Protein 6GHU (pdb70)

Sequence (156 aa):
QLLLGLLGQAATVIGGEPTVSVEQQLDFFSAARGDVALQVRAPGFDVLERLRSRLSEESGLAVQLGSASRDGSTVSARLVIGQLLLLGLLGQAATVIGGEPTVSVEQQLDFFSAARGDVALQVRAPGFDVLERLRSRLSESGLAVQLGSASRDGSTVSARLVIG

Organism: Pseudomonas aeruginosa (strain ATCC 15692 / DSM 22644 / CIP 104116 / JCM 14847 / LMG 12228 / 1C / PRS 101 / PAO1) (NCBI:txid208964)

Secondary structure (DSSP, 8-state):
-HHHHHHHHHHHHHT-TT-EEEEEEEETTT-SEEEEEEESSHHHHHHHHHHHHHTT--EEE---EEETTEEEEEEEE-/--HHHHHHHHHHHHT-TT-EEE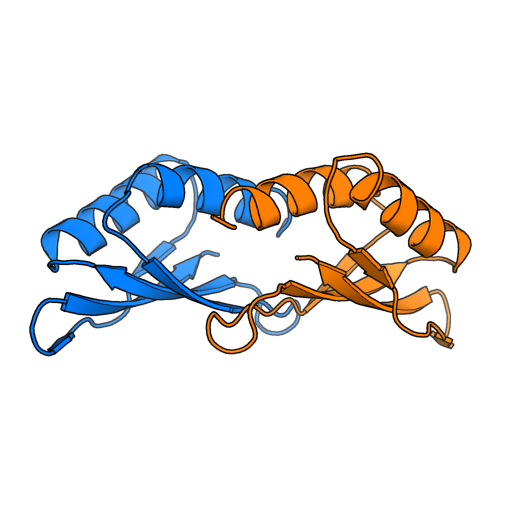EEEEETTTTEEEEEEEESSHHHHHHHHHHHHHTT--EEE---EEETTEEEEEEEE-

Solvent-accessible surface area: 7678 Å² total; per-residue (Å²): 153,42,37,53,31,13,12,70,1,7,104,25,12,42,58,11,120,76,16,47,24,57,52,2,25,9,26,55,106,103,51,28,0,1,0,70,1,99,1,59,8,100,101,10,2,85,99,0,70,28,111,0,50,141,43,67,21,67,15,129,52,31,118,37,66,108,110,70,100,48,0,34,6,98,0,32,0,47,192,25,40,39,28,10,15,74,5,12,104,26,12,46,58,10,123,78,16,48,36,60,58,9,38,18,30,54,105,103,43,33,3,2,2,79,1,94,1,58,8,100,100,11,2,84,99,0,68,31,107,0,49,140,46,66,22,72,25,128,56,31,118,38,64,110,99,66,98,46,0,30,5,94,0,21,0,44

Radius of gyration: 16.1 Å; Cα contacts (8 Å, |Δi|>4): 322; chains: 2; bounding box: 22×30×52 Å

B-factor: mean 33.27, std 11.39, range [14.4, 104.69]

InterPro domains:
  IPR007812 Type II secretion system protein GspL [PIRSF015761] (49-381)
  IPR007812 Type II secretion system protein GspL [TIGR01709] (17-376)
  IPR024230 GspL, cytoplasmic actin-ATPase-like domain [PF05134] (7-222)
  IPR025691 GspL periplasmic domain [PF12693] (226-381)
  IPR043129 ATPase, nucleotide binding domain [SSF53067] (6-139)

Nearest PDB structures (foldseek):
  6ghu-assembly1_A  TM=1.008E+00  e=3.479E-15  Pseudomonas aeruginosa
  5hl8-assembly2_B  TM=8.932E-01  e=1.400E-05  Klebsiella pneumoniae subsp. pneumoniae NTUH-K2044
  2w7v-assembly1_A  TM=9.067E-01  e=2.952E-05  Vibrio parahaemolyticus
  8a9w-assembly1_A-2  TM=8.689E-01  e=2.769E-04  Klebsiella oxytoca
  5hl8-assembly2_C  TM=6.968E-01  e=3.172E-04  Klebsiella pneumoniae subsp. pneumoniae NTUH-K2044

Structure (mmCIF, N/CA/C/O backbone):
data_6GHU
#
_entry.id   6GHU
#
_cell.length_a   23.395
_cell.length_b   64.786
_cell.length_c   98.949
_cell.angle_alpha   90.000
_cell.angle_beta   90.000
_cell.angle_gamma   90.000
#
_symmetry.space_group_name_H-M   'P 21 21 21'
#
loop_
_entity.id
_entity.type
_entity.pdbx_description
1 polymer 'Type II secretion system protein L'
2 water water
#
loop_
_atom_site.group_PDB
_atom_site.id
_atom_site.type_symbol
_atom_site.label_atom_id
_atom_site.label_alt_id
_atom_site.label_comp_id
_atom_site.label_asym_id
_atom_site.label_entity_id
_atom_site.label_seq_id
_atom_site.pdbx_PDB_ins_code
_atom_site.Cartn_x
_atom_site.Cartn_y
_atom_site.Cartn_z
_atom_site.occupancy
_atom_site.B_iso_or_equiv
_atom_site.auth_seq_id
_atom_site.auth_comp_id
_atom_site.auth_asym_id
_atom_site.auth_atom_id
_atom_site.pdbx_PDB_model_num
ATOM 1 N N . GLN A 1 1 ? 9.956 -8.238 -2.577 1.00 62.05 304 GLN B N 1
ATOM 2 C CA . GLN A 1 1 ? 10.976 -8.908 -3.375 1.00 50.57 304 GLN B CA 1
ATOM 3 C C . GLN A 1 1 ? 10.687 -8.760 -4.860 1.00 59.12 304 GLN B C 1
ATOM 4 O O . GLN A 1 1 ? 11.019 -9.641 -5.650 1.00 63.69 304 GLN B O 1
ATOM 7 N N . LEU A 1 2 ? 10.064 -7.643 -5.240 1.00 50.98 305 LEU B N 1
ATOM 8 C CA . LEU A 1 2 ? 9.770 -7.384 -6.637 1.00 49.05 305 LEU B CA 1
ATOM 9 C C . LEU A 1 2 ? 10.102 -5.963 -7.079 1.00 55.70 305 LEU B C 1
ATOM 10 O O . LEU A 1 2 ? 9.826 -5.612 -8.232 1.00 51.09 305 LEU B O 1
ATOM 26 N N A LEU A 1 3 ? 10.670 -5.134 -6.202 0.33 49.02 306 LEU B N 1
ATOM 27 N N B LEU A 1 3 ? 10.666 -5.133 -6.203 0.67 49.08 306 LEU B N 1
ATOM 28 C CA A LEU A 1 3 ? 11.192 -3.851 -6.654 0.33 44.74 306 LEU B CA 1
ATOM 29 C CA B LEU A 1 3 ? 11.189 -3.851 -6.658 0.67 44.67 306 LEU B CA 1
ATOM 30 C C A LEU A 1 3 ? 12.292 -4.057 -7.685 0.33 43.64 306 LEU B C 1
ATOM 31 C C B LEU A 1 3 ? 12.289 -4.060 -7.689 0.67 43.63 306 LEU B C 1
ATOM 32 O O A LEU A 1 3 ? 12.370 -3.327 -8.680 0.33 45.08 306 LEU B O 1
ATOM 33 O O B LEU A 1 3 ? 12.364 -3.337 -8.689 0.67 45.23 306 LEU B O 1
ATOM 38 N N . GLY A 1 4 ? 13.150 -5.055 -7.467 1.00 35.84 307 GLY B N 1
ATOM 39 C CA . GLY A 1 4 ? 14.130 -5.410 -8.473 1.00 46.24 307 GLY B CA 1
ATOM 40 C C . GLY A 1 4 ? 13.488 -6.054 -9.682 1.00 37.46 307 GLY B C 1
ATOM 41 O O . GLY A 1 4 ? 13.977 -5.896 -10.804 1.00 41.79 307 GLY B O 1
ATOM 46 N N . LEU A 1 5 ? 12.385 -6.779 -9.474 1.00 38.46 308 LEU B N 1
ATOM 47 C CA . LEU A 1 5 ? 11.636 -7.345 -10.591 1.00 35.48 308 LEU B CA 1
ATOM 48 C C . LEU A 1 5 ? 11.210 -6.245 -11.552 1.00 45.24 308 LEU B C 1
ATOM 49 O O . LEU A 1 5 ? 11.515 -6.288 -12.749 1.00 37.71 308 LEU B O 1
ATOM 65 N N . LEU A 1 6 ? 10.509 -5.236 -11.033 1.00 34.30 309 LEU B N 1
ATOM 66 C CA . LEU A 1 6 ? 10.104 -4.106 -11.861 1.00 45.27 309 LEU B CA 1
ATOM 67 C C . LEU A 1 6 ? 11.318 -3.381 -12.422 1.00 33.20 309 LEU B C 1
ATOM 68 O O . LEU A 1 6 ? 11.367 -3.055 -13.614 1.00 37.17 309 LEU B O 1
ATOM 84 N N . GLY A 1 7 ? 12.304 -3.110 -11.571 1.00 28.84 310 GLY B N 1
ATOM 85 C CA . GLY A 1 7 ? 13.504 -2.438 -12.035 1.00 39.88 310 GLY B CA 1
ATOM 86 C C . GLY A 1 7 ? 14.217 -3.211 -13.126 1.00 32.16 310 GLY B C 1
ATOM 87 O O . GLY A 1 7 ? 14.668 -2.633 -14.116 1.00 29.03 310 GLY B O 1
ATOM 91 N N . GLN A 1 8 ? 14.327 -4.529 -12.964 1.00 27.22 311 GLN B N 1
ATOM 92 C CA . GLN A 1 8 ? 14.983 -5.334 -13.986 1.00 35.73 311 GLN B CA 1
ATOM 93 C C . GLN A 1 8 ? 14.167 -5.351 -15.273 1.00 33.90 311 GLN B C 1
ATOM 94 O O . GLN A 1 8 ? 14.722 -5.194 -16.365 1.00 30.66 311 GLN B O 1
ATOM 108 N N . ALA A 1 9 ? 12.845 -5.515 -15.165 1.00 24.91 312 ALA B N 1
ATOM 109 C CA . ALA A 1 9 ? 12.001 -5.498 -16.353 1.00 27.99 312 ALA B CA 1
ATOM 110 C C . ALA A 1 9 ? 12.128 -4.176 -17.101 1.00 27.77 312 ALA B C 1
ATOM 111 O O . ALA A 1 9 ? 12.229 -4.157 -18.332 1.00 27.39 312 ALA B O 1
ATOM 118 N N . ALA A 1 10 ? 12.134 -3.059 -16.375 1.00 32.66 313 ALA B N 1
ATOM 119 C CA . ALA A 1 10 ? 12.261 -1.758 -17.023 1.00 25.01 313 ALA B CA 1
ATOM 120 C C . ALA A 1 10 ? 13.558 -1.659 -17.817 1.00 34.17 313 ALA B C 1
ATOM 121 O O . ALA A 1 10 ? 13.593 -1.046 -18.890 1.00 35.38 313 ALA B O 1
ATOM 128 N N . THR A 1 11 ? 14.639 -2.243 -17.298 1.00 31.34 314 THR B N 1
ATOM 129 C CA . THR A 1 11 ? 15.909 -2.219 -18.015 1.00 36.65 314 THR B CA 1
ATOM 130 C C . THR A 1 11 ? 15.843 -3.076 -19.272 1.00 29.64 314 THR B C 1
ATOM 131 O O . THR A 1 11 ? 16.307 -2.664 -20.341 1.00 29.20 314 THR B O 1
ATOM 142 N N . VAL A 1 12 ? 15.286 -4.281 -19.160 1.00 26.19 315 VAL B N 1
ATOM 143 C CA . VAL A 1 12 ? 15.185 -5.166 -20.316 1.00 24.02 315 VAL B CA 1
ATOM 144 C C . VAL A 1 12 ? 14.273 -4.554 -21.371 1.00 28.93 315 VAL B C 1
ATOM 145 O O . VAL A 1 12 ? 14.605 -4.519 -22.563 1.00 25.57 315 VAL B O 1
ATOM 158 N N . ILE A 1 13 ? 13.105 -4.065 -20.950 1.00 21.68 316 ILE B N 1
ATOM 159 C CA . ILE A 1 13 ? 12.179 -3.448 -21.894 1.00 26.74 316 ILE B CA 1
ATOM 160 C C . ILE A 1 13 ? 12.834 -2.244 -22.552 1.00 28.88 316 ILE B C 1
ATOM 161 O O . ILE A 1 13 ? 12.646 -1.988 -23.750 1.00 24.28 316 ILE B O 1
ATOM 177 N N . GLY A 1 14 ? 13.631 -1.500 -21.785 1.00 23.83 317 GLY B N 1
ATOM 178 C CA . GLY A 1 14 ? 14.354 -0.362 -22.323 1.00 31.93 317 GLY B CA 1
ATOM 179 C C . GLY A 1 14 ? 15.330 -0.725 -23.421 1.00 26.00 317 GLY B C 1
ATOM 180 O O . GLY A 1 14 ? 15.660 0.128 -24.249 1.00 37.54 317 GLY B O 1
ATOM 184 N N . GLY A 1 15 ? 15.808 -1.970 -23.441 1.00 31.37 318 GLY B N 1
ATOM 185 C CA . GLY A 1 15 ? 16.641 -2.441 -24.530 1.00 35.20 318 GLY B CA 1
ATOM 186 C C . GLY A 1 15 ? 15.886 -2.725 -25.810 1.00 30.03 318 GLY B C 1
ATOM 187 O O . GLY A 1 15 ? 16.521 -3.004 -26.831 1.00 34.17 318 GLY B O 1
ATOM 191 N N . GLU A 1 16 ? 14.552 -2.676 -25.776 1.00 26.66 319 GLU B N 1
ATOM 192 C CA . GLU A 1 16 ? 13.721 -2.807 -26.969 1.00 25.43 319 GLU B CA 1
ATOM 193 C C . GLU A 1 16 ? 13.041 -1.472 -27.244 1.00 22.59 319 GLU B C 1
ATOM 194 O O . GLU A 1 16 ? 11.883 -1.266 -26.853 1.00 24.09 319 GLU B O 1
ATOM 206 N N . PRO A 1 17 ? 13.707 -0.540 -27.932 1.00 25.83 320 PRO B N 1
ATOM 207 C CA . PRO A 1 17 ? 13.168 0.825 -28.034 1.00 23.37 320 PRO B CA 1
ATOM 208 C C . PRO A 1 17 ? 11.891 0.939 -28.849 1.00 29.38 320 PRO B C 1
ATOM 209 O O . PRO A 1 17 ? 11.221 1.973 -28.751 1.00 33.13 320 PRO B O 1
ATOM 220 N N . THR A 1 18 ? 11.537 -0.052 -29.669 1.00 21.45 321 THR B N 1
ATOM 221 C CA . THR A 1 18 ? 10.288 0.048 -30.415 1.00 24.06 321 THR B CA 1
ATOM 222 C C . THR A 1 18 ? 9.083 -0.401 -29.599 1.00 29.35 321 THR B C 1
ATOM 223 O O . THR A 1 18 ? 7.952 -0.248 -30.067 1.00 22.37 321 THR B O 1
ATOM 234 N N . VAL A 1 19 ? 9.291 -0.934 -28.396 1.00 19.42 322 VAL B N 1
ATOM 235 C CA . VAL A 1 19 ? 8.195 -1.373 -27.541 1.00 15.98 322 VAL B CA 1
ATOM 236 C C . VAL A 1 19 ? 7.728 -0.194 -26.702 1.00 25.67 322 VAL B C 1
ATOM 237 O O . VAL A 1 19 ? 8.542 0.528 -26.114 1.00 28.73 322 VAL B O 1
ATOM 250 N N . SER A 1 20 ? 6.417 0.001 -26.644 1.00 27.43 323 SER B N 1
ATOM 251 C CA . SER A 1 20 ? 5.819 1.033 -25.815 1.00 27.24 323 SER B CA 1
ATOM 252 C C . SER A 1 20 ? 4.973 0.364 -24.745 1.00 25.10 323 SER B C 1
ATOM 253 O O . SER A 1 20 ? 4.278 -0.618 -25.020 1.00 25.97 323 SER B O 1
ATOM 261 N N . VAL A 1 21 ? 5.068 0.878 -23.523 1.00 26.91 324 VAL B N 1
ATOM 262 C CA . VAL A 1 21 ? 4.263 0.417 -22.398 1.00 21.94 324 VAL B CA 1
ATOM 263 C C . VAL A 1 21 ? 3.085 1.370 -22.259 1.00 23.09 324 VAL B C 1
ATOM 264 O O . VAL A 1 21 ? 3.243 2.503 -21.792 1.00 34.56 324 VAL B O 1
ATOM 277 N N . GLU A 1 22 ? 1.898 0.911 -22.656 1.00 19.23 325 GLU B N 1
ATOM 278 C CA . GLU A 1 22 ? 0.712 1.754 -22.587 1.00 27.18 325 GLU B CA 1
ATOM 279 C C . GLU A 1 22 ? 0.154 1.785 -21.174 1.00 34.00 325 GLU B C 1
ATOM 280 O O . GLU A 1 22 ? -0.328 2.824 -20.712 1.00 33.58 325 GLU B O 1
ATOM 292 N N . GLN A 1 23 ? 0.221 0.656 -20.478 1.00 28.32 326 GLN B N 1
ATOM 293 C CA A GLN A 1 23 ? -0.318 0.543 -19.135 0.51 30.84 326 GLN B CA 1
ATOM 294 C CA B GLN A 1 23 ? -0.300 0.561 -19.126 0.49 30.84 326 GLN B CA 1
ATOM 295 C C . GLN A 1 23 ? 0.483 -0.507 -18.382 1.00 28.67 326 GLN B C 1
ATOM 296 O O . GLN A 1 23 ? 0.984 -1.468 -18.976 1.00 26.51 326 GLN B O 1
ATOM 323 N N . LEU A 1 24 ? 0.603 -0.312 -17.074 1.00 23.44 327 LEU B N 1
ATOM 324 C CA . LEU A 1 24 ? 1.290 -1.262 -16.216 1.00 28.98 327 LEU B CA 1
ATOM 325 C C . LEU A 1 24 ? 0.621 -1.215 -14.855 1.00 29.13 327 LEU B C 1
ATOM 326 O O . LEU A 1 24 ? 0.360 -0.128 -14.332 1.00 18.47 327 LEU B O 1
ATOM 342 N N . ASP A 1 25 ? 0.338 -2.380 -14.286 1.00 29.21 328 ASP B N 1
ATOM 343 C CA . ASP A 1 25 ? -0.255 -2.412 -12.964 1.00 25.45 328 ASP B CA 1
ATOM 344 C C . ASP A 1 25 ? 0.335 -3.561 -12.168 1.00 32.52 328 ASP B C 1
ATOM 345 O O . ASP A 1 25 ? 0.726 -4.592 -12.719 1.00 24.88 328 ASP B O 1
ATOM 354 N N A PHE A 1 26 ? 0.577 -3.291 -10.894 0.65 29.24 329 PHE B N 1
ATOM 355 N N B PHE A 1 26 ? 0.146 -3.454 -10.856 0.35 33.00 329 PHE B N 1
ATOM 356 C CA A PHE A 1 26 ? 0.946 -4.323 -9.947 0.65 32.22 329 PHE B CA 1
ATOM 357 C CA B PHE A 1 26 ? 0.992 -4.108 -9.866 0.35 32.29 329 PHE B CA 1
ATOM 358 C C A PHE A 1 26 ? 0.005 -4.251 -8.760 0.65 31.86 329 PHE B C 1
ATOM 359 C C B PHE A 1 26 ? 0.149 -4.196 -8.597 0.35 32.03 329 PHE B C 1
ATOM 360 O O A PHE A 1 26 ? -0.498 -3.184 -8.398 0.65 29.73 329 PHE B O 1
ATOM 361 O O B PHE A 1 26 ? -0.215 -3.155 -8.042 0.35 31.13 329 PHE B O 1
ATOM 394 N N . SER A 1 27 ? -0.224 -5.413 -8.172 1.00 30.72 330 SER B N 1
ATOM 395 C CA . SER A 1 27 ? -1.032 -5.569 -6.970 1.00 40.78 330 SER B CA 1
ATOM 396 C C . SER A 1 27 ? -0.464 -6.706 -6.134 1.00 44.45 330 SER B C 1
ATOM 397 O O . SER A 1 27 ? -0.254 -7.810 -6.646 1.00 45.03 330 SER B O 1
ATOM 406 N N . ALA A 1 28 ? -0.213 -6.430 -4.851 1.00 49.05 331 ALA B N 1
ATOM 407 C CA . ALA A 1 28 ? 0.300 -7.466 -3.960 1.00 43.00 331 ALA B CA 1
ATOM 408 C C . ALA A 1 28 ? -0.682 -8.624 -3.852 1.00 37.52 331 ALA B C 1
ATOM 409 O O . ALA A 1 28 ? -0.277 -9.789 -3.778 1.00 43.55 331 ALA B O 1
ATOM 416 N N . ALA A 1 29 ? -1.981 -8.322 -3.855 1.00 41.29 332 ALA B N 1
ATOM 417 C CA . ALA A 1 29 ? -2.981 -9.383 -3.835 1.00 45.29 332 ALA B CA 1
ATOM 418 C C . ALA A 1 29 ? -2.818 -10.310 -5.032 1.00 46.52 332 ALA B C 1
ATOM 419 O O . ALA A 1 29 ? -2.898 -11.535 -4.893 1.00 55.14 332 ALA B O 1
ATOM 426 N N . ARG A 1 30 ? -2.575 -9.746 -6.215 1.00 50.81 333 ARG B N 1
ATOM 427 C CA . ARG A 1 30 ? -2.433 -10.571 -7.409 1.00 44.04 333 ARG B CA 1
ATOM 428 C C . ARG A 1 30 ? -1.074 -11.262 -7.451 1.00 37.31 333 ARG B C 1
ATOM 429 O O . ARG A 1 30 ? -0.978 -12.419 -7.874 1.00 49.24 333 ARG B O 1
ATOM 450 N N . GLY A 1 31 ? -0.016 -10.573 -7.031 1.00 38.83 334 GLY B N 1
ATOM 451 C CA . GLY A 1 31 ? 1.289 -11.193 -6.909 1.00 40.79 334 GLY B CA 1
ATOM 452 C C . GLY A 1 31 ? 2.146 -11.199 -8.156 1.00 42.20 334 GLY B C 1
ATOM 453 O O . GLY A 1 31 ? 3.118 -11.961 -8.215 1.00 41.32 334 GLY B O 1
ATOM 457 N N . ASP A 1 32 ? 1.829 -10.383 -9.156 1.00 32.60 335 ASP B N 1
ATOM 458 C CA . ASP A 1 32 ? 2.663 -10.282 -10.344 1.00 34.08 335 ASP B CA 1
ATOM 459 C C . ASP A 1 32 ? 2.472 -8.902 -10.955 1.00 28.39 335 ASP B C 1
ATOM 460 O O . ASP A 1 32 ? 1.689 -8.086 -10.465 1.00 33.14 335 ASP B O 1
ATOM 469 N N . VAL A 1 33 ? 3.195 -8.648 -12.042 1.00 29.73 336 VAL B N 1
ATOM 470 C CA . VAL A 1 33 ? 3.184 -7.357 -12.720 1.00 28.22 336 VAL B CA 1
ATOM 471 C C . VAL A 1 33 ? 2.625 -7.573 -14.121 1.00 25.00 336 VAL B C 1
ATOM 472 O O . VAL A 1 33 ? 3.151 -8.397 -14.881 1.00 25.83 336 VAL B O 1
ATOM 485 N N . ALA A 1 34 ? 1.571 -6.833 -14.464 1.00 24.94 337 ALA B N 1
ATOM 486 C CA . ALA A 1 34 ? 0.936 -6.924 -15.774 1.00 26.63 337 ALA B CA 1
ATOM 487 C C . ALA A 1 34 ? 1.227 -5.670 -16.588 1.00 24.11 337 ALA B C 1
ATOM 488 O O . ALA A 1 34 ? 1.144 -4.549 -16.075 1.00 26.12 337 ALA B O 1
ATOM 495 N N . LEU A 1 35 ? 1.549 -5.870 -17.865 1.00 20.18 338 LEU B N 1
ATOM 496 C CA . LEU A 1 35 ? 1.960 -4.803 -18.767 1.00 24.54 338 LEU B CA 1
ATOM 497 C C . LEU A 1 35 ? 1.188 -4.911 -20.073 1.00 23.04 338 LEU B C 1
ATOM 498 O O . LEU A 1 35 ? 1.164 -5.978 -20.696 1.00 23.52 338 LEU B O 1
ATOM 514 N N . GLN A 1 36 ? 0.568 -3.808 -20.485 1.00 20.68 339 GLN B N 1
ATOM 515 C CA . GLN A 1 36 ? 0.004 -3.677 -21.824 1.00 22.19 339 GLN B CA 1
ATOM 516 C C . GLN A 1 36 ? 1.047 -3.012 -22.713 1.00 20.61 339 GLN B C 1
ATOM 517 O O . GLN A 1 36 ? 1.411 -1.853 -22.483 1.00 20.13 339 GLN B O 1
ATOM 531 N N . VAL A 1 37 ? 1.526 -3.738 -23.722 1.00 20.45 340 VAL B N 1
ATOM 532 C CA . VAL A 1 37 ? 2.608 -3.257 -24.569 1.00 21.20 340 VAL B CA 1
ATOM 533 C C . VAL A 1 37 ? 2.141 -3.210 -26.016 1.00 21.75 340 VAL B C 1
ATOM 534 O O . VAL A 1 37 ? 1.207 -3.903 -26.426 1.00 21.96 340 VAL B O 1
ATOM 547 N N . ARG A 1 38 ? 2.812 -2.366 -26.792 1.00 27.90 341 ARG B N 1
ATOM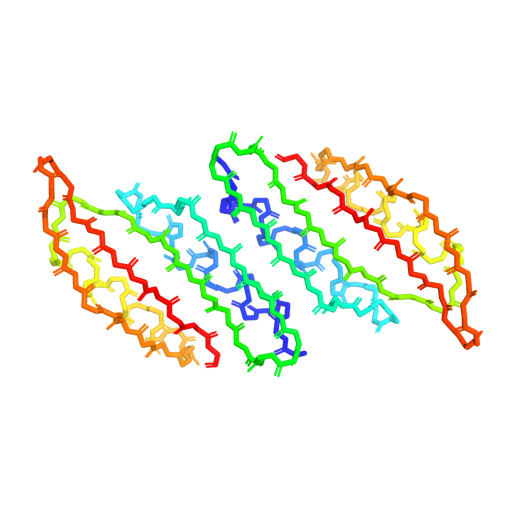 548 C CA . ARG A 1 38 ? 2.677 -2.353 -28.238 1.00 25.55 341 ARG B CA 1
ATOM 549 C C . ARG A 1 38 ? 4.067 -2.404 -28.854 1.00 23.46 341 ARG B C 1
ATOM 550 O O . ARG A 1 38 ? 5.044 -1.943 -28.259 1.00 23.06 341 ARG B O 1
ATOM 571 N N . ALA A 1 39 ? 4.149 -2.982 -30.048 1.00 21.54 342 ALA B N 1
ATOM 572 C CA . ALA A 1 39 ? 5.407 -3.089 -30.770 1.00 17.54 342 ALA B CA 1
ATOM 573 C C . ALA A 1 39 ? 5.093 -3.126 -32.257 1.00 20.25 342 ALA B C 1
ATOM 574 O O . ALA A 1 39 ? 3.949 -3.384 -32.646 1.00 22.38 342 ALA B O 1
ATOM 581 N N . PRO A 1 40 ? 6.080 -2.860 -33.115 1.00 22.37 343 PRO B N 1
ATOM 582 C CA . PRO A 1 40 ? 5.794 -2.899 -34.557 1.00 20.68 343 PRO B CA 1
ATOM 583 C C . PRO A 1 40 ? 5.328 -4.260 -35.048 1.00 21.23 343 PRO B C 1
ATOM 584 O O . PRO A 1 40 ? 4.586 -4.326 -36.032 1.00 18.06 343 PRO B O 1
ATOM 595 N N . GLY A 1 41 ? 5.736 -5.347 -34.399 1.00 20.71 344 GLY B N 1
ATOM 596 C CA . GLY A 1 41 ? 5.393 -6.666 -34.898 1.00 21.66 344 GLY B CA 1
ATOM 597 C C . GLY A 1 41 ? 5.579 -7.723 -33.835 1.00 23.57 344 GLY B C 1
ATOM 598 O O . GLY A 1 41 ? 6.171 -7.487 -32.780 1.00 25.17 344 GLY B O 1
ATOM 602 N N . PHE A 1 42 ? 5.067 -8.917 -34.143 1.00 21.95 345 PHE B N 1
ATOM 603 C CA . PHE A 1 42 ? 5.082 -10.006 -33.175 1.00 21.12 345 PHE B CA 1
ATOM 604 C C . PHE A 1 42 ? 6.504 -10.437 -32.835 1.00 22.06 345 PHE B C 1
ATOM 605 O O . PHE A 1 42 ? 6.771 -10.845 -31.699 1.00 21.86 345 PHE B O 1
ATOM 622 N N . ASP A 1 43 ? 7.428 -10.352 -33.798 1.00 17.10 346 ASP B N 1
ATOM 623 C CA . ASP A 1 43 ? 8.807 -10.759 -33.541 1.00 21.30 346 ASP B CA 1
ATOM 624 C C . ASP A 1 43 ? 9.437 -9.921 -32.438 1.00 20.05 346 ASP B C 1
ATOM 625 O O . ASP A 1 43 ? 10.305 -10.408 -31.702 1.00 17.13 346 ASP B O 1
ATOM 634 N N . VAL A 1 44 ? 9.026 -8.660 -32.319 1.00 18.54 347 VAL B N 1
ATOM 635 C CA . VAL A 1 44 ? 9.554 -7.794 -31.274 1.00 22.84 347 VAL B CA 1
ATOM 636 C C . VAL A 1 44 ? 9.003 -8.205 -29.913 1.00 22.95 347 VAL B C 1
ATOM 637 O O . VAL A 1 44 ? 9.717 -8.171 -28.905 1.00 23.76 347 VAL B O 1
ATOM 650 N N . LEU A 1 45 ? 7.727 -8.598 -29.858 1.00 22.86 348 LEU B N 1
ATOM 651 C CA . LEU A 1 45 ? 7.157 -9.059 -28.598 1.00 24.04 348 LEU B CA 1
ATOM 652 C C . LEU A 1 45 ? 7.792 -10.371 -28.163 1.00 24.35 348 LEU B C 1
ATOM 653 O O . LEU A 1 45 ? 8.048 -10.580 -26.971 1.00 18.73 348 LEU B O 1
ATOM 669 N N . GLU A 1 46 ? 8.047 -11.270 -29.119 1.00 23.58 349 GLU B N 1
ATOM 670 C CA . GLU A 1 46 ? 8.678 -12.546 -28.799 1.00 24.57 349 GLU B CA 1
ATOM 671 C C . GLU A 1 46 ? 10.115 -12.343 -28.352 1.00 24.63 349 GLU B C 1
ATOM 672 O O . GLU A 1 46 ? 10.582 -13.012 -27.423 1.00 25.33 349 GLU B O 1
ATOM 684 N N . ARG A 1 47 ? 10.832 -11.422 -28.999 1.00 24.24 350 ARG B N 1
ATOM 685 C CA . ARG A 1 47 ? 12.199 -11.139 -28.585 1.00 26.37 350 ARG B CA 1
ATOM 686 C C . ARG A 1 47 ? 12.222 -10.552 -27.181 1.00 21.33 350 ARG B C 1
ATOM 687 O O . ARG A 1 47 ? 13.051 -10.936 -26.352 1.00 19.06 350 ARG B O 1
ATOM 708 N N . LEU A 1 48 ? 11.305 -9.628 -26.897 1.00 19.66 351 LEU B N 1
ATOM 709 C CA . LEU A 1 48 ? 11.209 -9.051 -25.563 1.00 22.38 351 LEU B CA 1
ATOM 710 C C . LEU A 1 48 ? 10.891 -10.113 -24.513 1.00 25.18 351 LEU B C 1
ATOM 711 O O . LEU A 1 48 ? 11.470 -10.107 -23.422 1.00 20.63 351 LEU B O 1
ATOM 727 N N . ARG A 1 49 ? 9.959 -11.020 -24.809 1.00 23.15 352 ARG B N 1
ATOM 728 C CA . ARG A 1 49 ? 9.682 -12.107 -23.876 1.00 25.56 352 ARG B CA 1
ATOM 729 C C . ARG A 1 49 ? 10.943 -12.919 -23.622 1.00 21.09 352 ARG B C 1
ATOM 730 O O . ARG A 1 49 ? 11.277 -13.231 -22.473 1.00 20.11 352 ARG B O 1
ATOM 751 N N . SER A 1 50 ? 11.654 -13.268 -24.696 1.00 19.96 353 SER B N 1
ATOM 752 C CA . SER A 1 50 ? 12.878 -14.052 -24.574 1.00 20.82 353 SER B CA 1
ATOM 753 C C . SER A 1 50 ? 13.920 -13.325 -23.735 1.00 17.99 353 SER B C 1
ATOM 754 O O . SER A 1 50 ? 14.597 -13.942 -22.907 1.00 21.22 353 SER B O 1
ATOM 762 N N . ARG A 1 51 ? 14.054 -12.011 -23.927 1.00 18.31 354 ARG B N 1
ATOM 763 C CA . ARG A 1 51 ? 15.031 -11.241 -23.163 1.00 22.02 354 ARG B CA 1
ATOM 764 C C . ARG A 1 51 ? 14.659 -11.174 -21.684 1.00 22.94 354 ARG B C 1
ATOM 765 O O . ARG A 1 51 ? 15.534 -11.256 -20.813 1.00 22.01 354 ARG B O 1
ATOM 786 N N . LEU A 1 52 ? 13.373 -10.994 -21.381 1.00 19.28 355 LEU B N 1
ATOM 787 C CA . LEU A 1 52 ? 12.942 -10.967 -19.987 1.00 18.02 355 LEU B CA 1
ATOM 788 C C . LEU A 1 52 ? 13.208 -12.304 -19.314 1.00 21.87 355 LEU B C 1
ATOM 789 O O . LEU A 1 52 ? 13.689 -12.355 -18.177 1.00 20.64 355 LEU B O 1
ATOM 805 N N . SER A 1 53 ? 12.899 -13.398 -20.009 1.00 18.57 356 SER B N 1
ATOM 806 C CA . SER A 1 53 ? 13.154 -14.727 -19.467 1.00 19.28 356 SER B CA 1
ATOM 807 C C . SER A 1 53 ? 14.647 -14.973 -19.308 1.00 24.13 356 SER B C 1
ATOM 808 O O . SER A 1 53 ? 15.090 -15.496 -18.281 1.00 21.21 356 SER B O 1
ATOM 816 N N . GLU A 1 54 ? 15.437 -14.597 -20.320 1.00 22.59 357 GLU B N 1
ATOM 817 C CA A GLU A 1 54 ? 16.880 -14.771 -20.220 0.41 24.34 357 GLU B CA 1
ATOM 818 C CA B GLU A 1 54 ? 16.889 -14.731 -20.253 0.59 24.11 357 GLU B CA 1
ATOM 819 C C . GLU A 1 54 ? 17.463 -13.989 -19.052 1.00 22.62 357 GLU B C 1
ATOM 820 O O . GLU A 1 54 ? 18.455 -14.424 -18.457 1.00 23.89 357 GLU B O 1
ATOM 843 N N . SER A 1 55 ? 16.872 -12.849 -18.703 1.00 26.91 358 SER B N 1
ATOM 844 C CA . SER A 1 55 ? 17.377 -12.087 -17.566 1.00 24.94 358 SER B CA 1
ATOM 845 C C . SER A 1 55 ? 17.023 -12.722 -16.232 1.00 26.46 358 SER B C 1
ATOM 846 O O . SER A 1 55 ? 17.450 -12.206 -15.194 1.00 35.85 358 SER B O 1
ATOM 854 N N . GLY A 1 56 ? 16.251 -13.805 -16.227 1.00 22.57 359 GLY B N 1
ATOM 855 C CA . GLY A 1 56 ? 15.879 -14.478 -15.003 1.00 26.07 359 GLY B CA 1
ATOM 856 C C . GLY A 1 56 ? 14.467 -14.215 -14.526 1.00 25.52 359 GLY B C 1
ATOM 857 O O . GLY A 1 56 ? 14.095 -14.707 -13.453 1.00 27.04 359 GLY B O 1
ATOM 861 N N . LEU A 1 57 ? 13.671 -13.464 -15.281 1.00 21.60 360 LEU B N 1
ATOM 862 C CA . LEU A 1 57 ? 12.308 -13.147 -14.884 1.00 25.19 360 LEU B CA 1
ATOM 863 C C . LEU A 1 57 ? 11.341 -14.204 -15.394 1.00 29.54 360 LEU B C 1
ATOM 864 O O . LEU A 1 57 ? 11.484 -14.714 -16.511 1.00 22.86 360 LEU B O 1
ATOM 880 N N . ALA A 1 58 ? 10.365 -14.538 -14.558 1.00 23.20 361 ALA B N 1
ATOM 881 C CA . ALA A 1 58 ? 9.222 -15.313 -15.014 1.00 21.53 361 ALA B CA 1
ATOM 882 C C . ALA A 1 58 ? 8.319 -14.405 -15.831 1.00 21.89 361 ALA B C 1
ATOM 883 O O . ALA A 1 58 ? 7.955 -13.312 -15.388 1.00 29.68 361 ALA B O 1
ATOM 890 N N . VAL A 1 59 ? 7.974 -14.845 -17.030 1.00 23.36 362 VAL B N 1
ATOM 891 C CA . VAL A 1 59 ? 7.282 -13.997 -17.987 1.00 24.54 362 VAL B CA 1
ATOM 892 C C . VAL A 1 59 ? 6.277 -14.842 -18.752 1.00 26.00 362 VAL B C 1
ATOM 893 O O . VAL A 1 59 ? 6.544 -15.997 -19.096 1.00 23.95 362 VAL B O 1
ATOM 906 N N . GLN A 1 60 ? 5.114 -14.261 -19.002 1.00 22.47 363 GLN B N 1
ATOM 907 C CA . GLN A 1 60 ? 4.099 -14.857 -19.853 1.00 26.20 363 GLN B CA 1
ATOM 908 C C . GLN A 1 60 ? 3.632 -13.780 -20.817 1.00 25.15 363 GLN B C 1
ATOM 909 O O . GLN A 1 60 ? 3.334 -12.656 -20.399 1.00 23.14 363 GLN B O 1
ATOM 923 N N . LEU A 1 61 ? 3.619 -14.106 -22.104 1.00 25.65 364 LEU B N 1
ATOM 924 C CA . LEU A 1 61 ? 3.181 -13.180 -23.137 1.00 25.91 364 LEU B CA 1
ATOM 925 C C . LEU A 1 61 ? 1.787 -13.590 -23.591 1.00 25.17 364 LEU B C 1
ATOM 926 O O . LEU A 1 61 ? 1.597 -14.693 -24.115 1.00 24.46 364 LEU B O 1
ATOM 942 N N . GLY A 1 62 ? 0.819 -12.714 -23.372 1.00 21.73 365 GLY B N 1
ATOM 943 C CA . GLY A 1 62 ? -0.541 -12.983 -23.767 1.00 27.53 365 GLY B CA 1
ATOM 944 C C . GLY A 1 62 ? -0.693 -12.965 -25.272 1.00 23.01 365 GLY B C 1
ATOM 945 O O . GLY A 1 62 ? 0.235 -12.684 -26.033 1.00 24.15 365 GLY B O 1
ATOM 949 N N . SER A 1 63 ? -1.909 -13.271 -25.704 1.00 29.43 366 SER B N 1
ATOM 950 C CA . SER A 1 63 ? -2.216 -13.283 -27.125 1.00 32.62 366 SER B CA 1
ATOM 951 C C . SER A 1 63 ? -2.060 -11.885 -27.702 1.00 24.31 366 SER B C 1
ATOM 952 O O . SER A 1 63 ? -2.449 -10.892 -27.082 1.00 23.13 366 SER B O 1
ATOM 960 N N . ALA A 1 64 ? -1.479 -11.811 -28.894 1.00 21.84 367 ALA B N 1
ATOM 961 C CA . ALA A 1 64 ? -1.199 -10.547 -29.554 1.00 21.88 367 ALA B CA 1
ATOM 962 C C . ALA A 1 64 ? -2.023 -10.416 -30.829 1.00 24.34 367 ALA B C 1
ATOM 963 O O . ALA A 1 64 ? -2.343 -11.407 -31.490 1.00 21.29 367 ALA B O 1
ATOM 970 N N . SER A 1 65 ? -2.356 -9.175 -31.173 1.00 17.78 368 SER B N 1
ATOM 971 C CA . SER A 1 65 ? -3.114 -8.875 -32.374 1.00 31.97 368 SER B CA 1
ATOM 972 C C . SER A 1 65 ? -2.603 -7.576 -32.975 1.00 22.08 368 SER B C 1
ATOM 973 O O . SER A 1 65 ? -2.121 -6.693 -32.262 1.00 26.81 368 SER B O 1
ATOM 981 N N . ARG A 1 66 ? -2.725 -7.459 -34.293 1.00 23.57 369 ARG B N 1
ATOM 982 C CA . ARG A 1 66 ? -2.307 -6.259 -35.004 1.00 28.65 369 ARG B CA 1
ATOM 983 C C . ARG A 1 66 ? -3.485 -5.322 -35.225 1.00 29.25 369 ARG B C 1
ATOM 984 O O . ARG A 1 66 ? -4.596 -5.764 -35.530 1.00 39.29 369 ARG B O 1
ATOM 1005 N N . ASP A 1 67 ? -3.225 -4.023 -35.075 1.00 27.15 370 ASP B N 1
ATOM 1006 C CA . ASP A 1 67 ? -4.159 -2.969 -35.462 1.00 34.29 370 ASP B CA 1
ATOM 1007 C C . ASP A 1 67 ? -3.336 -1.847 -36.077 1.00 32.06 370 ASP B C 1
ATOM 1008 O O . ASP A 1 67 ? -2.597 -1.156 -35.369 1.00 31.03 370 ASP B O 1
ATOM 1017 N N . GLY A 1 68 ? -3.442 -1.683 -37.388 1.00 32.69 371 GLY B N 1
ATOM 1018 C CA . GLY A 1 68 ? -2.654 -0.659 -38.057 1.00 34.33 371 GLY B CA 1
ATOM 1019 C C . GLY A 1 68 ? -1.177 -1.004 -38.037 1.00 26.31 371 GLY B C 1
ATOM 1020 O O . GLY A 1 68 ? -0.765 -2.109 -38.409 1.00 29.23 371 GLY B O 1
ATOM 1024 N N . SER A 1 69 ? -0.366 -0.053 -37.579 1.00 32.27 372 SER B N 1
ATOM 1025 C CA . SER A 1 69 ? 1.083 -0.175 -37.629 1.00 28.07 372 SER B CA 1
ATOM 1026 C C . SER A 1 69 ? 1.677 -0.980 -36.480 1.00 26.05 372 SER B C 1
ATOM 1027 O O . SER A 1 69 ? 2.874 -1.285 -36.527 1.00 26.07 372 SER B O 1
ATOM 1035 N N . THR A 1 70 ? 0.897 -1.329 -35.457 1.00 21.83 373 THR B N 1
ATOM 1036 C CA . THR A 1 70 ? 1.439 -1.973 -34.267 1.00 24.44 373 THR B CA 1
ATOM 1037 C C . THR A 1 70 ? 0.644 -3.225 -33.916 1.00 27.52 373 THR B C 1
ATOM 1038 O O . THR A 1 70 ? -0.496 -3.410 -34.347 1.00 27.08 373 THR B O 1
ATOM 1049 N N . VAL A 1 71 ? 1.291 -4.100 -33.150 1.00 19.52 374 VAL B N 1
ATOM 1050 C CA . VAL A 1 71 ? 0.633 -5.204 -32.463 1.00 21.55 374 VAL B CA 1
ATOM 1051 C C . VAL A 1 71 ? 0.605 -4.874 -30.973 1.00 23.81 374 VAL B C 1
ATOM 1052 O O . VAL A 1 71 ? 1.393 -4.067 -30.473 1.00 21.97 374 VAL B O 1
ATOM 1065 N N . SER A 1 72 ? -0.322 -5.508 -30.257 1.00 20.40 375 SER B N 1
ATOM 1066 C CA . SER A 1 72 ? -0.500 -5.260 -28.834 1.00 26.34 375 SER B CA 1
ATOM 1067 C C . SER A 1 72 ? -0.714 -6.583 -28.122 1.00 24.73 375 SER B C 1
ATOM 1068 O O . SER A 1 72 ? -1.260 -7.532 -28.691 1.00 22.06 375 SER B O 1
ATOM 1076 N N . ALA 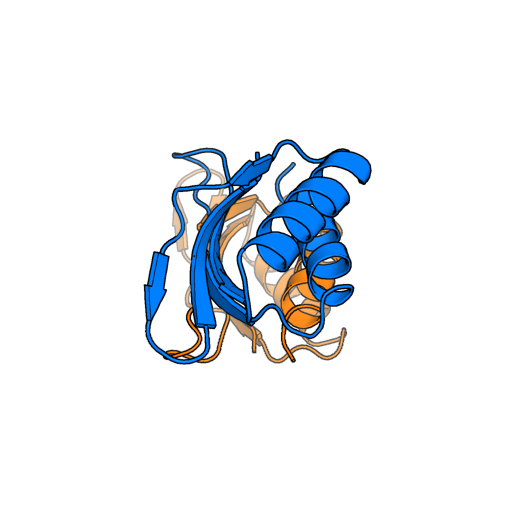A 1 73 ? -0.269 -6.633 -26.871 1.00 18.70 376 ALA B N 1
ATOM 1077 C CA . ALA A 1 73 ? -0.371 -7.838 -26.063 1.00 21.28 376 ALA B CA 1
ATOM 1078 C C . ALA A 1 73 ? -0.240 -7.446 -24.601 1.00 21.06 376 ALA B C 1
ATOM 1079 O O . ALA A 1 73 ? 0.126 -6.316 -24.267 1.00 22.15 376 ALA B O 1
ATOM 1086 N N . ARG A 1 74 ? -0.550 -8.399 -23.733 1.00 22.12 377 ARG B N 1
ATOM 1087 C CA . ARG A 1 74 ? -0.397 -8.244 -22.295 1.00 22.93 377 ARG B CA 1
ATOM 1088 C C . ARG A 1 74 ? 0.761 -9.112 -21.827 1.00 21.56 377 ARG B C 1
ATOM 1089 O O . ARG A 1 74 ? 0.812 -10.306 -22.141 1.00 25.14 377 ARG B O 1
ATOM 1110 N N . LEU A 1 75 ? 1.699 -8.504 -21.107 1.00 22.13 378 LEU B N 1
ATOM 1111 C CA . LEU A 1 75 ? 2.822 -9.210 -20.499 1.00 25.72 378 LEU B CA 1
ATOM 1112 C C . LEU A 1 75 ? 2.581 -9.340 -19.003 1.00 24.06 378 LEU B C 1
ATOM 1113 O O . LEU A 1 75 ? 2.197 -8.366 -18.349 1.00 22.35 378 LEU B O 1
ATOM 1129 N N . VAL A 1 76 ? 2.804 -10.535 -18.467 1.00 26.08 379 VAL B N 1
ATOM 1130 C CA . VAL A 1 76 ? 2.745 -10.786 -17.030 1.00 19.10 379 VAL B CA 1
ATOM 1131 C C . VAL A 1 76 ? 4.143 -11.190 -16.579 1.00 25.48 379 VAL B C 1
ATOM 1132 O O . VAL A 1 76 ? 4.714 -12.153 -17.107 1.00 23.62 379 VAL B O 1
ATOM 1145 N N . ILE A 1 77 ? 4.692 -10.457 -15.612 1.00 23.06 380 ILE B N 1
ATOM 1146 C CA . ILE A 1 77 ? 6.030 -10.709 -15.087 1.00 27.47 380 ILE B CA 1
ATOM 1147 C C . ILE A 1 77 ? 5.921 -10.999 -13.596 1.00 34.64 380 ILE B C 1
ATOM 1148 O O . ILE A 1 77 ? 5.243 -10.268 -12.865 1.00 25.24 380 ILE B O 1
ATOM 1164 N N . GLY A 1 78 ? 6.603 -12.051 -13.150 1.00 30.40 381 GLY B N 1
ATOM 1165 C CA . GLY A 1 78 ? 6.594 -12.441 -11.752 1.00 39.04 381 GLY B CA 1
ATOM 1166 C C . GLY A 1 78 ? 5.627 -13.577 -11.495 1.00 40.17 381 GLY B C 1
ATOM 1167 O O . GLY A 1 78 ? 4.953 -14.036 -12.418 1.00 40.99 381 GLY B O 1
ATOM 1171 N N . GLN B 1 1 ? 9.173 8.348 -21.209 1.00 60.73 304 GLN A N 1
ATOM 1172 C CA . GLN B 1 1 ? 10.369 8.164 -20.399 1.00 57.25 304 GLN A CA 1
ATOM 1173 C C . GLN B 1 1 ? 10.037 7.383 -19.126 1.00 55.68 304 GLN A C 1
ATOM 1174 O O . GLN B 1 1 ? 10.793 7.396 -18.155 1.00 56.24 304 GLN A O 1
ATOM 1187 N N A LEU B 1 2 ? 8.924 6.649 -19.172 0.44 48.60 305 LEU A N 1
ATOM 1188 N N B LEU B 1 2 ? 8.871 6.740 -19.119 0.56 48.54 305 LEU A N 1
ATOM 1189 C CA A LEU B 1 2 ? 8.530 5.789 -18.061 0.44 51.09 305 LEU A CA 1
ATOM 1190 C CA B LEU B 1 2 ? 8.416 5.985 -17.954 0.56 51.13 305 LEU A CA 1
ATOM 1191 C C A LEU B 1 2 ? 9.659 4.850 -17.644 0.44 51.15 305 LEU A C 1
ATOM 1192 C C B LEU B 1 2 ? 9.025 4.589 -17.894 0.56 53.63 305 LEU A C 1
ATOM 1193 O O A LEU B 1 2 ? 9.939 4.685 -16.451 0.44 42.90 305 LEU A O 1
ATOM 1194 O O B LEU B 1 2 ? 8.356 3.625 -17.512 0.56 55.06 305 LEU A O 1
ATOM 1225 N N A LEU B 1 3 ? 10.313 4.217 -18.621 0.44 53.71 306 LEU A N 1
ATOM 1226 N N B LEU B 1 3 ? 10.292 4.462 -18.284 0.56 53.16 306 LEU A N 1
ATOM 1227 C CA A LEU B 1 3 ? 11.225 3.111 -18.342 0.44 52.22 306 LEU A CA 1
ATOM 1228 C CA B LEU B 1 3 ? 11.054 3.228 -18.149 0.56 52.27 306 LEU A CA 1
ATOM 1229 C C A LEU B 1 3 ? 12.225 3.464 -17.245 0.44 45.83 306 LEU A C 1
ATOM 1230 C C B LEU B 1 3 ? 12.276 3.417 -17.267 0.56 45.79 306 LEU A C 1
ATOM 1231 O O A LEU B 1 3 ? 12.268 2.820 -16.191 0.44 45.55 306 LEU A O 1
ATOM 1232 O O B LEU B 1 3 ? 12.531 2.593 -16.381 0.56 43.25 306 LEU A O 1
ATOM 1239 N N . GLY B 1 4 ? 13.047 4.485 -17.484 1.00 36.84 307 GLY A N 1
ATOM 1240 C CA . GLY B 1 4 ? 14.064 4.845 -16.517 1.00 48.90 307 GLY A CA 1
ATOM 1241 C C . GLY B 1 4 ? 13.450 5.297 -15.212 1.00 39.74 307 GLY A C 1
ATOM 1242 O O . GLY B 1 4 ? 14.006 5.051 -14.139 1.00 43.75 307 GLY A O 1
ATOM 1247 N N . LEU B 1 5 ? 12.283 5.940 -15.286 1.00 36.53 308 LEU A N 1
ATOM 1248 C CA . LEU B 1 5 ? 11.601 6.409 -14.087 1.00 38.03 308 LEU A CA 1
ATOM 1249 C C . LEU B 1 5 ? 11.221 5.240 -13.189 1.00 44.76 308 LEU A C 1
ATOM 1250 O O . LEU B 1 5 ? 11.481 5.256 -11.980 1.00 30.75 308 LEU A O 1
ATOM 1266 N N . LEU B 1 6 ? 10.591 4.217 -13.766 1.00 44.40 309 LEU A N 1
ATOM 1267 C CA . LEU B 1 6 ? 10.269 3.010 -13.015 1.00 44.87 309 LEU A CA 1
ATOM 1268 C C . LEU B 1 6 ? 11.499 2.447 -12.323 1.00 31.98 309 LEU A C 1
ATOM 1269 O O . LEU B 1 6 ? 11.521 2.264 -11.100 1.00 37.15 309 LEU A O 1
ATOM 1285 N N . GLY B 1 7 ? 12.524 2.129 -13.111 1.00 26.67 310 GLY A N 1
ATOM 1286 C CA . GLY B 1 7 ? 13.715 1.521 -12.550 1.00 38.81 310 GLY A CA 1
ATOM 1287 C C . GLY B 1 7 ? 14.344 2.373 -11.469 1.00 31.07 310 GLY A C 1
ATOM 1288 O O . GLY B 1 7 ? 14.797 1.857 -10.445 1.00 40.50 310 GLY A O 1
ATOM 1292 N N . GLN B 1 8 ? 14.381 3.688 -11.677 1.00 27.70 311 GLN A N 1
ATOM 1293 C CA . GLN B 1 8 ? 15.003 4.557 -10.688 1.00 32.81 311 GLN A CA 1
ATOM 1294 C C . GLN B 1 8 ? 14.176 4.597 -9.409 1.00 28.05 311 GLN A C 1
ATOM 1295 O O . GLN B 1 8 ? 14.720 4.471 -8.307 1.00 32.43 311 GLN A O 1
ATOM 1309 N N . ALA B 1 9 ? 12.855 4.752 -9.536 1.00 19.04 312 ALA A N 1
ATOM 1310 C CA . ALA B 1 9 ? 11.996 4.749 -8.358 1.00 30.27 312 ALA A CA 1
ATOM 1311 C C . ALA B 1 9 ? 12.120 3.439 -7.590 1.00 20.76 312 ALA A C 1
ATOM 1312 O O . ALA B 1 9 ? 12.214 3.442 -6.361 1.00 19.52 312 ALA A O 1
ATOM 1319 N N . ALA B 1 10 ? 12.132 2.309 -8.299 1.00 23.99 313 ALA A N 1
ATOM 1320 C CA . ALA B 1 10 ? 12.228 1.014 -7.631 1.00 23.34 313 ALA A CA 1
ATOM 1321 C C . ALA B 1 10 ? 13.522 0.895 -6.834 1.00 26.65 313 ALA A C 1
ATOM 1322 O O . ALA B 1 10 ? 13.533 0.332 -5.734 1.00 25.40 313 ALA A O 1
ATOM 1329 N N . THR B 1 11 ? 14.625 1.408 -7.380 1.00 19.98 314 THR A N 1
ATOM 1330 C CA . THR B 1 11 ? 15.893 1.387 -6.660 1.00 28.45 314 THR A CA 1
ATOM 1331 C C . THR B 1 11 ? 15.835 2.272 -5.422 1.00 27.14 314 THR A C 1
ATOM 1332 O O . THR B 1 11 ? 16.349 1.903 -4.361 1.00 26.39 314 THR A O 1
ATOM 1343 N N . VAL B 1 12 ? 15.237 3.455 -5.547 1.00 24.19 315 VAL A N 1
ATOM 1344 C CA . VAL B 1 12 ? 15.149 4.372 -4.416 1.00 27.02 315 VAL A CA 1
ATOM 1345 C C . VAL B 1 12 ? 14.241 3.802 -3.336 1.00 24.39 315 VAL A C 1
ATOM 1346 O O . VAL B 1 12 ? 14.566 3.847 -2.146 1.00 27.27 315 VAL A O 1
ATOM 1359 N N . ILE B 1 13 ? 13.080 3.272 -3.730 1.00 17.55 316 ILE A N 1
ATOM 1360 C CA . ILE B 1 13 ? 12.163 2.710 -2.742 1.00 23.96 316 ILE A CA 1
ATOM 1361 C C . ILE B 1 13 ? 12.795 1.505 -2.062 1.00 31.73 316 ILE A C 1
ATOM 1362 O O . ILE B 1 13 ? 12.536 1.239 -0.881 1.00 28.00 316 ILE A O 1
ATOM 1378 N N . GLY B 1 14 ? 13.645 0.771 -2.781 1.00 24.11 317 GLY A N 1
ATOM 1379 C CA . GLY B 1 14 ? 14.368 -0.335 -2.181 1.00 28.60 317 GLY A CA 1
ATOM 1380 C C . GLY B 1 14 ? 15.355 0.090 -1.118 1.00 25.83 317 GLY A C 1
ATOM 1381 O O . GLY B 1 14 ? 15.711 -0.719 -0.258 1.00 42.24 317 GLY A O 1
ATOM 1385 N N . GLY B 1 15 ? 15.816 1.337 -1.167 1.00 29.34 318 GLY A N 1
ATOM 1386 C CA . GLY B 1 15 ? 16.633 1.887 -0.108 1.00 29.25 318 GLY A CA 1
ATOM 1387 C C . GLY B 1 15 ? 15.871 2.238 1.147 1.00 35.72 318 GLY A C 1
ATOM 1388 O O . GLY B 1 15 ? 16.472 2.734 2.106 1.00 36.89 318 GLY A O 1
ATOM 1392 N N . GLU B 1 16 ? 14.556 2.000 1.160 1.00 30.20 319 GLU A N 1
ATOM 1393 C CA . GLU B 1 16 ? 13.706 2.189 2.333 1.00 23.60 319 GLU A CA 1
ATOM 1394 C C . GLU B 1 16 ? 13.057 0.844 2.637 1.00 20.78 319 GLU A C 1
ATOM 1395 O O . GLU B 1 16 ? 11.904 0.596 2.255 1.00 27.62 319 GLU A O 1
ATOM 1407 N N . PRO B 1 17 ? 13.767 -0.045 3.331 1.00 23.19 320 PRO A N 1
ATOM 1408 C CA . PRO B 1 17 ? 13.212 -1.382 3.600 1.00 30.76 320 PRO A CA 1
ATOM 1409 C C . PRO B 1 17 ? 11.906 -1.380 4.381 1.00 26.33 320 PRO A C 1
ATOM 1410 O O . PRO B 1 17 ? 11.169 -2.369 4.308 1.00 29.52 320 PRO A O 1
ATOM 1421 N N . THR B 1 18 ? 11.587 -0.334 5.140 1.00 22.05 321 THR A N 1
ATOM 1422 C CA . THR B 1 18 ? 10.319 -0.372 5.862 1.00 23.20 321 THR A CA 1
ATOM 1423 C C . THR B 1 18 ? 9.132 0.003 4.982 1.00 33.99 321 THR A C 1
ATOM 1424 O O . THR B 1 18 ? 7.986 -0.207 5.392 1.00 25.40 321 THR A O 1
ATOM 1435 N N . VAL B 1 19 ? 9.369 0.534 3.789 1.00 24.19 322 VAL A N 1
ATOM 1436 C CA . VAL B 1 19 ? 8.276 0.902 2.897 1.00 21.58 322 VAL A CA 1
ATOM 1437 C C . VAL B 1 19 ? 7.816 -0.330 2.133 1.00 18.83 322 VAL A C 1
ATOM 1438 O O . VAL B 1 19 ? 8.631 -1.131 1.659 1.00 29.64 322 VAL A O 1
ATOM 1451 N N . SER B 1 20 ? 6.502 -0.492 2.024 1.00 24.03 323 SER A N 1
ATOM 1452 C CA . SER B 1 20 ? 5.905 -1.558 1.237 1.00 28.21 323 SER A CA 1
ATOM 1453 C C . SER B 1 20 ? 5.055 -0.930 0.145 1.00 23.19 323 SER A C 1
ATOM 1454 O O . SER B 1 20 ? 4.374 0.073 0.379 1.00 27.43 323 SER A O 1
ATOM 1462 N N . VAL B 1 21 ? 5.123 -1.508 -1.048 1.00 26.12 324 VAL A N 1
ATOM 1463 C CA . VAL B 1 21 ? 4.338 -1.056 -2.191 1.00 27.82 324 VAL A CA 1
ATOM 1464 C C . VAL B 1 21 ? 3.177 -2.024 -2.351 1.00 24.68 324 VAL A C 1
ATOM 1465 O O . VAL B 1 21 ? 3.358 -3.157 -2.809 1.00 31.96 324 VAL A O 1
ATOM 1478 N N . GLU B 1 22 ? 1.981 -1.577 -1.978 1.00 21.08 325 GLU A N 1
ATOM 1479 C CA . GLU B 1 22 ? 0.806 -2.436 -2.040 1.00 25.53 325 GLU A CA 1
ATOM 1480 C C . GLU B 1 22 ? 0.266 -2.521 -3.457 1.00 29.86 325 GLU A C 1
ATOM 1481 O O . GLU B 1 22 ? -0.201 -3.580 -3.886 1.00 26.80 325 GLU A O 1
ATOM 1493 N N A GLN B 1 23 ? 0.308 -1.412 -4.190 0.50 24.02 326 GLN A N 1
ATOM 1494 N N B GLN B 1 23 ? 0.343 -1.422 -4.200 0.50 24.10 326 GLN A N 1
ATOM 1495 C CA A GLN B 1 23 ? -0.216 -1.349 -5.544 0.50 26.76 326 GLN A CA 1
ATOM 1496 C CA B GLN B 1 23 ? -0.208 -1.361 -5.541 0.50 26.68 326 GLN A CA 1
ATOM 1497 C C A GLN B 1 23 ? 0.570 -0.290 -6.298 0.50 26.44 326 GLN A C 1
ATOM 1498 C C B GLN B 1 23 ? 0.519 -0.263 -6.302 0.50 26.54 326 GLN A C 1
ATOM 1499 O O A GLN B 1 23 ? 1.110 0.645 -5.702 0.50 23.85 326 GLN A O 1
ATOM 1500 O O B GLN B 1 23 ? 0.968 0.724 -5.713 0.50 23.89 326 GLN A O 1
ATOM 1527 N N . LEU B 1 24 ? 0.634 -0.447 -7.614 1.00 22.26 327 LEU A N 1
ATOM 1528 C CA . LEU B 1 24 ? 1.313 0.520 -8.461 1.00 22.62 327 LEU A CA 1
ATOM 1529 C C . LEU B 1 24 ? 0.681 0.454 -9.838 1.00 29.44 327 LEU A C 1
ATOM 1530 O O . LEU B 1 24 ? 0.310 -0.628 -10.301 1.00 24.26 327 LEU A O 1
ATOM 1547 N N . ASP B 1 25 ? 0.557 1.608 -10.486 1.00 20.91 328 ASP A N 1
ATOM 1548 C CA . ASP B 1 25 ? -0.028 1.621 -11.815 1.00 27.35 328 ASP A CA 1
ATOM 1549 C C . ASP B 1 25 ? 0.400 2.871 -12.564 1.00 27.24 328 ASP A C 1
ATOM 1550 O O . ASP B 1 25 ? 0.604 3.933 -11.971 1.00 23.74 328 ASP A O 1
ATOM 1559 N N A PHE B 1 26 ? 0.532 2.711 -13.880 0.63 26.77 329 PHE A N 1
ATOM 1560 N N B PHE B 1 26 ? 0.540 2.740 -13.879 0.37 27.11 329 PHE A N 1
ATOM 1561 C CA A PHE B 1 26 ? 0.778 3.803 -14.807 0.63 29.04 329 PHE A CA 1
ATOM 1562 C CA B PHE B 1 26 ? 0.661 3.926 -14.711 0.37 29.21 329 PHE A CA 1
ATOM 1563 C C A PHE B 1 26 ? -0.103 3.607 -16.032 0.63 29.86 329 PHE A C 1
ATOM 1564 C C B PHE B 1 26 ? 0.040 3.652 -16.067 0.37 29.95 329 PHE A C 1
ATOM 1565 O O A PHE B 1 26 ? -0.455 2.478 -16.385 0.63 26.22 329 PHE A O 1
ATOM 1566 O O B PHE B 1 26 ? 0.015 2.515 -16.545 0.37 27.90 329 PHE A O 1
ATOM 1599 N N . SER B 1 27 ? -0.475 4.716 -16.668 1.00 29.87 330 SER A N 1
ATOM 1600 C CA . SER B 1 27 ? -1.068 4.678 -17.994 1.00 33.97 330 SER A CA 1
ATOM 1601 C C . SER B 1 27 ? -0.468 5.818 -18.797 1.00 37.63 330 SER A C 1
ATOM 1602 O O . SER B 1 27 ? -0.261 6.915 -18.270 1.00 34.74 330 SER A O 1
ATOM 1611 N N . ALA B 1 28 ? -0.161 5.547 -20.066 1.00 38.56 331 ALA A N 1
ATOM 1612 C CA . ALA B 1 28 ? 0.283 6.617 -20.949 1.00 34.33 331 ALA A CA 1
ATOM 1613 C C . ALA B 1 28 ? -0.727 7.756 -20.961 1.00 28.08 331 ALA A C 1
ATOM 1614 O O . ALA B 1 28 ? -0.353 8.935 -20.967 1.00 41.46 331 ALA A O 1
ATOM 1621 N N . ALA B 1 29 ? -2.017 7.418 -20.951 1.00 33.39 332 ALA A N 1
ATOM 1622 C CA . ALA B 1 29 ? -3.054 8.441 -20.955 1.00 36.98 332 ALA A CA 1
ATOM 1623 C C . ALA B 1 29 ? -2.891 9.388 -19.773 1.00 47.33 332 ALA A C 1
ATOM 1624 O O . ALA B 1 29 ? -2.880 10.613 -19.940 1.00 35.72 332 ALA A O 1
ATOM 1631 N N . ARG B 1 30 ? -2.746 8.836 -18.566 1.00 35.84 333 ARG A N 1
ATOM 1632 C CA . ARG B 1 30 ? -2.651 9.682 -17.382 1.00 38.05 333 ARG A CA 1
ATOM 1633 C C . ARG B 1 30 ? -1.320 10.422 -17.355 1.00 40.96 333 ARG A C 1
ATOM 1634 O O . ARG B 1 30 ? -1.279 11.630 -17.103 1.00 35.44 333 ARG A O 1
ATOM 1655 N N . GLY B 1 31 ? -0.221 9.713 -17.616 1.00 32.30 334 GLY A N 1
ATOM 1656 C CA . GLY B 1 31 ? 1.071 10.337 -17.792 1.00 33.08 334 GLY A CA 1
ATOM 1657 C C . GLY B 1 31 ? 2.016 10.251 -16.614 1.00 31.61 334 GLY A C 1
ATOM 1658 O O . GLY B 1 31 ? 3.107 10.830 -16.679 1.00 35.07 334 GLY A O 1
ATOM 1662 N N . ASP B 1 32 ? 1.649 9.553 -15.545 1.00 33.57 335 ASP A N 1
ATOM 1663 C CA . ASP B 1 32 ? 2.534 9.427 -14.399 1.00 25.29 335 ASP A CA 1
ATOM 1664 C C . ASP B 1 32 ? 2.333 8.059 -13.763 1.00 32.68 335 ASP A C 1
ATOM 1665 O O . ASP B 1 32 ? 1.468 7.280 -14.171 1.00 34.31 335 ASP A O 1
ATOM 1674 N N . VAL B 1 33 ? 3.146 7.782 -12.748 1.00 30.61 336 VAL A N 1
ATOM 1675 C CA . VAL B 1 33 ? 3.127 6.519 -12.021 1.00 26.66 336 VAL A CA 1
ATOM 1676 C C . VAL B 1 33 ? 2.549 6.773 -10.636 1.00 26.35 336 VAL A C 1
ATOM 1677 O O . VAL B 1 33 ? 3.033 7.648 -9.907 1.00 22.95 336 VAL A O 1
ATOM 1690 N N . ALA B 1 34 ? 1.531 5.999 -10.267 1.00 23.84 337 ALA A N 1
ATOM 1691 C CA . ALA B 1 34 ? 0.897 6.102 -8.960 1.00 23.31 337 ALA A CA 1
ATOM 1692 C C . ALA B 1 34 ? 1.211 4.857 -8.143 1.00 21.73 337 ALA A C 1
ATOM 1693 O O . ALA B 1 34 ? 1.083 3.736 -8.644 1.00 24.76 337 ALA A O 1
ATOM 1700 N N . LEU B 1 35 ? 1.609 5.059 -6.887 1.00 20.32 338 LEU A N 1
ATOM 1701 C CA . LEU B 1 35 ? 1.949 3.975 -5.974 1.00 28.47 338 LEU A CA 1
ATOM 1702 C C . LEU B 1 35 ? 1.158 4.132 -4.685 1.00 22.14 338 LEU A C 1
ATOM 1703 O O . LEU B 1 35 ? 1.094 5.230 -4.124 1.00 21.65 338 LEU A O 1
ATOM 1719 N N . GLN B 1 36 ? 0.568 3.037 -4.217 1.00 24.31 339 GLN A N 1
ATOM 1720 C CA . 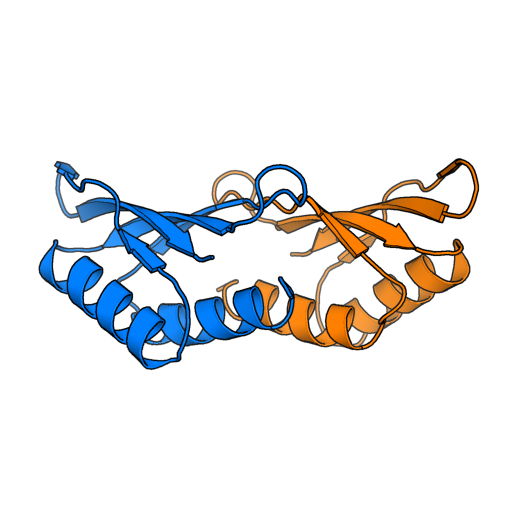GLN B 1 36 ? -0.002 2.955 -2.878 1.00 25.63 339 GLN A CA 1
ATOM 1721 C C . GLN B 1 36 ? 1.047 2.317 -1.983 1.00 23.65 339 GLN A C 1
ATOM 1722 O O . GLN B 1 36 ? 1.438 1.167 -2.210 1.00 21.20 339 GLN A O 1
ATOM 1736 N N . VAL B 1 37 ? 1.518 3.064 -0.985 1.00 23.96 340 VAL A N 1
ATOM 1737 C CA . VAL B 1 37 ? 2.603 2.595 -0.134 1.00 22.58 340 VAL A CA 1
ATOM 1738 C C . VAL B 1 37 ? 2.159 2.612 1.320 1.00 28.95 340 VAL A C 1
A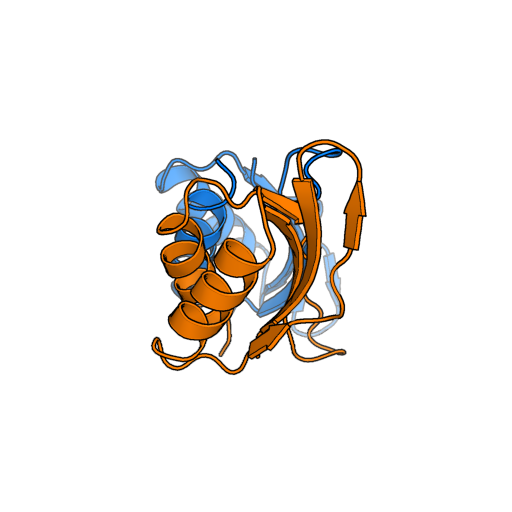TOM 1739 O O . VAL B 1 37 ? 1.224 3.319 1.711 1.00 25.00 340 VAL A O 1
ATOM 1752 N N . ARG B 1 38 ? 2.843 1.799 2.122 1.00 27.42 341 ARG A N 1
ATOM 1753 C CA . ARG B 1 38 ? 2.694 1.801 3.566 1.00 27.09 341 ARG A CA 1
ATOM 1754 C C . ARG B 1 38 ? 4.072 1.920 4.198 1.00 29.28 341 ARG A C 1
ATOM 1755 O O . ARG B 1 38 ? 5.067 1.440 3.649 1.00 24.18 341 ARG A O 1
ATOM 1776 N N . ALA B 1 39 ? 4.123 2.566 5.358 1.00 20.30 342 ALA A N 1
ATOM 1777 C CA . ALA B 1 39 ? 5.372 2.766 6.074 1.00 19.35 342 ALA A CA 1
ATOM 1778 C C . ALA B 1 39 ? 5.062 2.850 7.560 1.00 23.74 342 ALA A C 1
ATOM 1779 O O . ALA B 1 39 ? 3.918 3.123 7.947 1.00 20.80 342 ALA A O 1
ATOM 1786 N N . PRO B 1 40 ? 6.055 2.627 8.422 1.00 19.92 343 PRO A N 1
ATOM 1787 C CA . PRO B 1 40 ? 5.775 2.694 9.864 1.00 22.56 343 PRO A CA 1
ATOM 1788 C C . PRO B 1 40 ? 5.291 4.057 10.323 1.00 19.90 343 PRO A C 1
ATOM 1789 O O . PRO B 1 40 ? 4.501 4.127 11.271 1.00 21.94 343 PRO A O 1
ATOM 1800 N N . GLY B 1 41 ? 5.734 5.141 9.685 1.00 18.05 344 GLY A N 1
ATOM 1801 C CA . GLY B 1 41 ? 5.336 6.471 10.113 1.00 16.78 344 GLY A CA 1
ATOM 1802 C C . GLY B 1 41 ? 5.523 7.498 9.017 1.00 21.55 344 GLY A C 1
ATOM 1803 O O . GLY B 1 41 ? 6.124 7.234 7.974 1.00 17.34 344 GLY A O 1
ATOM 1807 N N . PHE B 1 42 ? 4.991 8.695 9.280 1.00 17.94 345 PHE A N 1
ATOM 1808 C CA . PHE B 1 42 ? 5.019 9.761 8.285 1.00 22.09 345 PHE A CA 1
ATOM 1809 C C . PHE B 1 42 ? 6.436 10.227 7.985 1.00 26.49 345 PHE A C 1
ATOM 1810 O O . PHE B 1 42 ? 6.718 10.642 6.856 1.00 20.53 345 PHE A O 1
ATOM 1827 N N . ASP B 1 43 ? 7.333 10.195 8.975 1.00 21.23 346 ASP A N 1
ATOM 1828 C CA . ASP B 1 43 ? 8.707 10.612 8.717 1.00 25.34 346 ASP A CA 1
ATOM 1829 C C . ASP B 1 43 ? 9.337 9.776 7.612 1.00 17.15 346 ASP A C 1
ATOM 1830 O O . ASP B 1 43 ? 10.144 10.287 6.824 1.00 17.91 346 ASP A O 1
ATOM 1839 N N . VAL B 1 44 ? 8.976 8.493 7.536 1.00 17.92 347 VAL A N 1
ATOM 1840 C CA . VAL B 1 44 ? 9.545 7.606 6.528 1.00 22.89 347 VAL A CA 1
ATOM 1841 C C . VAL B 1 44 ? 9.002 7.952 5.146 1.00 21.65 347 VAL A C 1
ATOM 1842 O O . VAL B 1 44 ? 9.737 7.920 4.152 1.00 21.73 347 VAL A O 1
ATOM 1855 N N . LEU B 1 45 ? 7.710 8.276 5.055 1.00 25.36 348 LEU A N 1
ATOM 1856 C CA . LEU B 1 45 ? 7.150 8.699 3.777 1.00 25.76 348 LEU A CA 1
ATOM 1857 C C . LEU B 1 45 ? 7.813 9.982 3.293 1.00 21.01 348 LEU A C 1
ATOM 1858 O O . LEU B 1 45 ? 8.137 10.114 2.107 1.00 17.18 348 LEU A O 1
ATOM 1874 N N . GLU B 1 46 ? 8.026 10.938 4.203 1.00 22.11 349 GLU A N 1
ATOM 1875 C CA . GLU B 1 46 ? 8.689 12.187 3.839 1.00 22.67 349 GLU A CA 1
ATOM 1876 C C . GLU B 1 46 ? 10.119 11.937 3.386 1.00 23.86 349 GLU A C 1
ATOM 1877 O O . GLU B 1 46 ? 10.575 12.520 2.395 1.00 25.09 349 GLU A O 1
ATOM 1889 N N . ARG B 1 47 ? 10.847 11.079 4.102 1.00 21.22 350 ARG A N 1
ATOM 1890 C CA . ARG B 1 47 ? 12.208 10.761 3.688 1.00 24.94 350 ARG A CA 1
ATOM 1891 C C . ARG B 1 47 ? 12.207 10.138 2.299 1.00 24.70 350 ARG A C 1
ATOM 1892 O O . ARG B 1 47 ? 12.985 10.535 1.427 1.00 22.59 350 ARG A O 1
ATOM 1913 N N . LEU B 1 48 ? 11.312 9.176 2.070 1.00 18.88 351 LEU A N 1
ATOM 1914 C CA . LEU B 1 48 ? 11.225 8.532 0.765 1.00 18.68 351 LEU A CA 1
ATOM 1915 C C . LEU B 1 48 ? 10.938 9.553 -0.329 1.00 22.02 351 LEU A C 1
ATOM 1916 O O . LEU B 1 48 ? 11.579 9.543 -1.385 1.00 22.28 351 LEU A O 1
ATOM 1932 N N . ARG B 1 49 ? 9.967 10.439 -0.100 1.00 19.61 352 ARG A N 1
ATOM 1933 C CA . ARG B 1 49 ? 9.720 11.502 -1.067 1.00 20.93 352 ARG A CA 1
ATOM 1934 C C . ARG B 1 49 ? 10.976 12.325 -1.294 1.00 18.40 352 ARG A C 1
ATOM 1935 O O . ARG B 1 49 ? 11.274 12.714 -2.430 1.00 17.43 352 ARG A O 1
ATOM 1956 N N . SER B 1 50 ? 11.711 12.620 -0.219 1.00 16.41 353 SER A N 1
ATOM 1957 C CA . SER B 1 50 ? 12.946 13.385 -0.347 1.00 18.95 353 SER A CA 1
ATOM 1958 C C . SER B 1 50 ? 13.974 12.637 -1.187 1.00 19.11 353 SER A C 1
ATOM 1959 O O . SER B 1 50 ? 14.653 13.238 -2.024 1.00 19.23 353 SER A O 1
ATOM 1967 N N . ARG B 1 51 ? 14.104 11.324 -0.976 1.00 17.62 354 ARG A N 1
ATOM 1968 C CA . ARG B 1 51 ? 15.074 10.539 -1.735 1.00 15.89 354 ARG A CA 1
ATOM 1969 C C . ARG B 1 51 ? 14.688 10.437 -3.207 1.00 22.00 354 ARG A C 1
ATOM 1970 O O . ARG B 1 51 ? 15.549 10.528 -4.091 1.00 19.97 354 ARG A O 1
ATOM 1991 N N . LEU B 1 52 ? 13.408 10.210 -3.493 1.00 21.69 355 LEU A N 1
ATOM 1992 C CA . LEU B 1 52 ? 12.968 10.179 -4.882 1.00 22.59 355 LEU A CA 1
ATOM 1993 C C . LEU B 1 52 ? 13.260 11.507 -5.567 1.00 21.31 355 LEU A C 1
ATOM 1994 O O . LEU B 1 52 ? 13.806 11.546 -6.676 1.00 18.16 355 LEU A O 1
ATOM 2010 N N . SER B 1 53 ? 12.921 12.610 -4.903 1.00 20.45 356 SER A N 1
ATOM 2011 C CA . SER B 1 53 ? 13.148 13.927 -5.482 1.00 19.76 356 SER A CA 1
ATOM 2012 C C . SER B 1 53 ? 14.634 14.202 -5.652 1.00 25.06 356 SER A C 1
ATOM 2013 O O . SER B 1 53 ? 15.054 14.766 -6.668 1.00 22.47 356 SER A O 1
ATOM 2021 N N . GLU B 1 54 ? 15.444 13.816 -4.660 1.00 21.30 357 GLU A N 1
ATOM 2022 C CA . GLU B 1 54 ? 16.889 14.001 -4.751 1.00 22.78 357 GLU A CA 1
ATOM 2023 C C . GLU B 1 54 ? 17.471 13.246 -5.937 1.00 21.59 357 GLU A C 1
ATOM 2024 O O . GLU B 1 54 ? 18.431 13.707 -6.565 1.00 22.32 357 GLU A O 1
ATOM 2036 N N . SER B 1 55 ? 16.914 12.073 -6.250 1.00 21.56 358 SER A N 1
ATOM 2037 C CA . SER B 1 55 ? 17.382 11.302 -7.395 1.00 20.27 358 SER A CA 1
ATOM 2038 C C . SER B 1 55 ? 17.001 11.943 -8.718 1.00 28.77 358 SER A C 1
ATOM 2039 O O . SER B 1 55 ? 17.405 11.438 -9.771 1.00 26.74 358 SER A O 1
ATOM 2047 N N . GLY B 1 56 ? 16.236 13.031 -8.693 1.00 23.93 359 GLY A N 1
ATOM 2048 C CA . GLY B 1 56 ? 15.864 13.730 -9.901 1.00 26.69 359 GLY A CA 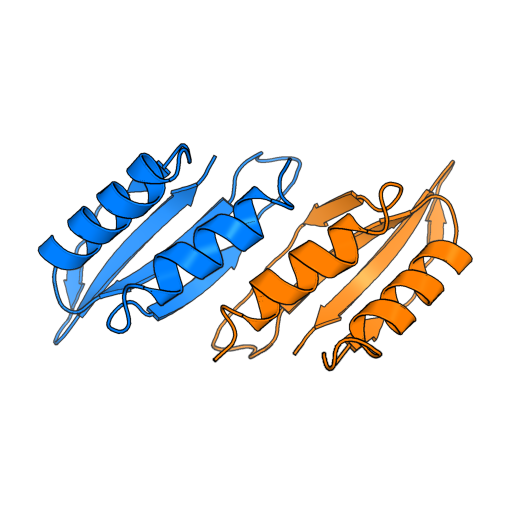1
ATOM 2049 C C . GLY B 1 56 ? 14.450 13.489 -10.379 1.00 28.12 359 GLY A C 1
ATOM 2050 O O . GLY B 1 56 ? 14.089 13.989 -11.450 1.00 22.22 359 GLY A O 1
ATOM 2054 N N . LEU B 1 57 ? 13.638 12.749 -9.627 1.00 21.46 360 LEU A N 1
ATOM 2055 C CA . LEU B 1 57 ? 12.282 12.430 -10.047 1.00 19.83 360 LEU A CA 1
ATOM 2056 C C . LEU B 1 57 ? 11.299 13.469 -9.532 1.00 18.79 360 LEU A C 1
ATOM 2057 O O . LEU B 1 57 ? 11.403 13.932 -8.392 1.00 24.67 360 LEU A O 1
ATOM 2073 N N . ALA B 1 58 ? 10.341 13.826 -10.381 1.00 16.59 361 ALA A N 1
ATOM 2074 C CA . ALA B 1 58 ? 9.197 14.614 -9.939 1.00 27.00 361 ALA A CA 1
ATOM 2075 C C .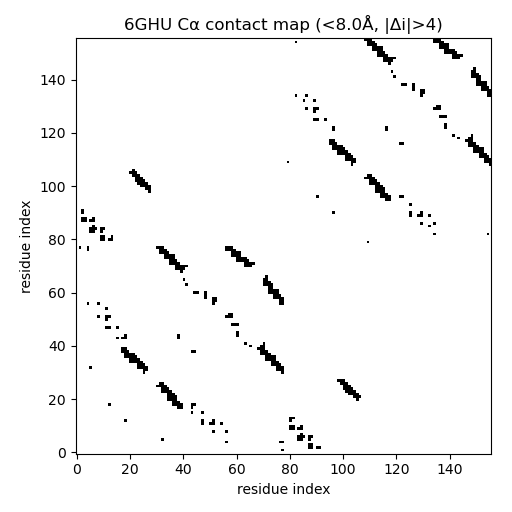 ALA B 1 58 ? 8.278 13.713 -9.127 1.00 29.14 361 ALA A C 1
ATOM 2076 O O . ALA B 1 58 ? 7.856 12.653 -9.605 1.00 24.75 361 ALA A O 1
ATOM 2083 N N . VAL B 1 59 ? 7.992 14.109 -7.891 1.00 23.47 362 VAL A N 1
ATOM 2084 C CA . VAL B 1 59 ? 7.268 13.249 -6.966 1.00 19.04 362 VAL A CA 1
ATOM 2085 C C . VAL B 1 59 ? 6.280 14.092 -6.178 1.00 25.84 362 VAL A C 1
ATOM 2086 O O . VAL B 1 59 ? 6.587 15.217 -5.767 1.00 20.64 362 VAL A O 1
ATOM 2099 N N . GLN B 1 60 ? 5.079 13.552 -6.001 1.00 24.82 363 GLN A N 1
ATOM 2100 C CA . GLN B 1 60 ? 4.058 14.125 -5.138 1.00 19.59 363 GLN A CA 1
ATOM 2101 C C . GLN B 1 60 ? 3.663 13.072 -4.121 1.00 19.33 363 GLN A C 1
ATOM 2102 O O . GLN B 1 60 ? 3.448 11.909 -4.479 1.00 20.51 363 GLN A O 1
ATOM 2116 N N . LEU B 1 61 ? 3.578 13.476 -2.861 1.00 25.72 364 LEU A N 1
ATOM 2117 C CA . LEU B 1 61 ? 3.183 12.591 -1.776 1.00 16.88 364 LEU A CA 1
ATOM 2118 C C . LEU B 1 61 ? 1.762 12.955 -1.367 1.00 24.51 364 LEU A C 1
ATOM 2119 O O . LEU B 1 61 ? 1.504 14.085 -0.938 1.00 19.67 364 LEU A O 1
ATOM 2135 N N . GLY B 1 62 ? 0.842 12.011 -1.526 1.00 17.74 365 GLY A N 1
ATOM 2136 C CA . GLY B 1 62 ? -0.534 12.255 -1.164 1.00 21.34 365 GLY A CA 1
ATOM 2137 C C . GLY B 1 62 ? -0.724 12.282 0.338 1.00 24.79 365 GLY A C 1
ATOM 2138 O O . GLY B 1 62 ? 0.188 12.036 1.128 1.00 21.40 365 GLY A O 1
ATOM 2142 N N . SER B 1 63 ? -1.953 12.591 0.733 1.00 28.95 366 SER A N 1
ATOM 2143 C CA . SER B 1 63 ? -2.288 12.634 2.147 1.00 28.34 366 SER A CA 1
ATOM 2144 C C . SER B 1 63 ? -2.089 11.263 2.776 1.00 19.83 366 SER A C 1
ATOM 2145 O O . SER B 1 63 ? -2.428 10.235 2.185 1.00 22.81 366 SER A O 1
ATOM 2153 N N . ALA B 1 64 ? -1.537 11.256 3.982 1.00 18.93 367 ALA A N 1
ATOM 2154 C CA . ALA B 1 64 ? -1.255 10.029 4.709 1.00 22.61 367 ALA A CA 1
ATOM 2155 C C . ALA B 1 64 ? -2.114 9.946 5.964 1.00 25.56 367 ALA A C 1
ATOM 2156 O O . ALA B 1 64 ? -2.457 10.961 6.577 1.00 17.22 367 ALA A O 1
ATOM 2163 N N . SER B 1 65 ? -2.461 8.719 6.337 1.00 17.58 368 SER A N 1
ATOM 2164 C CA . SER B 1 65 ? -3.178 8.458 7.573 1.00 26.30 368 SER A CA 1
ATOM 2165 C C . SER B 1 65 ? -2.622 7.191 8.195 1.00 23.05 368 SER A C 1
ATOM 2166 O O . SER B 1 65 ? -2.073 6.333 7.501 1.00 22.60 368 SER A O 1
ATOM 2174 N N . ARG B 1 66 ? -2.765 7.084 9.511 1.00 23.95 369 ARG A N 1
ATOM 2175 C CA . ARG B 1 66 ? -2.307 5.919 10.247 1.00 20.98 369 ARG A CA 1
ATOM 2176 C C . ARG B 1 66 ? -3.464 4.977 10.535 1.00 21.43 369 ARG A C 1
ATOM 2177 O O . ARG B 1 66 ? -4.559 5.411 10.900 1.00 29.60 369 ARG A O 1
ATOM 2198 N N . ASP B 1 67 ? -3.202 3.683 10.393 1.00 22.81 370 ASP A N 1
ATOM 2199 C CA . ASP B 1 67 ? -4.114 2.646 10.858 1.00 32.44 370 ASP A CA 1
ATOM 2200 C C . ASP B 1 67 ? -3.267 1.576 11.527 1.00 30.93 370 ASP A C 1
ATOM 2201 O O . ASP B 1 67 ? -2.547 0.835 10.851 1.00 31.93 370 ASP A O 1
ATOM 2210 N N . GLY B 1 68 ? -3.334 1.514 12.849 1.00 32.88 371 GLY A N 1
ATOM 2211 C CA . GLY B 1 68 ? -2.545 0.533 13.569 1.00 31.51 371 GLY A CA 1
ATOM 2212 C C . GLY B 1 68 ? -1.067 0.855 13.471 1.00 25.93 371 GLY A C 1
ATOM 2213 O O . GLY B 1 68 ? -0.632 1.985 13.718 1.00 25.43 371 GLY A O 1
ATOM 2217 N N . SER B 1 69 ? -0.286 -0.147 13.077 1.00 28.67 372 SER A N 1
ATOM 2218 C CA . SER B 1 69 ? 1.165 -0.053 13.084 1.00 25.30 372 SER A CA 1
ATOM 2219 C C . SER B 1 69 ? 1.739 0.756 11.926 1.00 26.57 372 SER A C 1
ATOM 2220 O O . SER B 1 69 ? 2.931 1.073 11.958 1.00 25.26 372 SER A O 1
ATOM 2228 N N . THR B 1 70 ? 0.947 1.099 10.913 1.00 22.71 373 THR A N 1
ATOM 2229 C CA . THR B 1 70 ? 1.495 1.701 9.706 1.00 20.17 373 THR A CA 1
ATOM 2230 C C . THR B 1 70 ? 0.680 2.910 9.272 1.00 26.23 373 THR A C 1
ATOM 2231 O O . THR B 1 70 ? -0.480 3.085 9.654 1.00 23.24 373 THR A O 1
ATOM 2242 N N . VAL B 1 71 ? 1.333 3.750 8.469 1.00 19.49 374 VAL A N 1
ATOM 2243 C CA . VAL B 1 71 ? 0.695 4.835 7.735 1.00 20.40 374 VAL A CA 1
ATOM 2244 C C . VAL B 1 71 ? 0.691 4.455 6.263 1.00 20.87 374 VAL A C 1
ATOM 2245 O O . VAL B 1 71 ? 1.548 3.698 5.794 1.00 20.26 374 VAL A O 1
ATOM 2258 N N . SER B 1 72 ? -0.277 4.991 5.529 1.00 20.09 375 SER A N 1
ATOM 2259 C CA . SER B 1 72 ? -0.437 4.690 4.115 1.00 25.08 375 SER A CA 1
ATOM 2260 C C . SER B 1 72 ? -0.668 5.976 3.344 1.00 16.47 375 SER A C 1
ATOM 2261 O O . SER B 1 72 ? -1.309 6.907 3.835 1.00 20.78 375 SER A O 1
ATOM 2269 N N . ALA B 1 73 ? -0.156 6.009 2.121 1.00 20.64 376 ALA A N 1
ATOM 2270 C CA . ALA B 1 73 ? -0.316 7.180 1.280 1.00 17.69 376 ALA A CA 1
ATOM 2271 C C . ALA B 1 73 ? -0.164 6.754 -0.170 1.00 18.87 376 ALA A C 1
ATOM 2272 O O . ALA B 1 73 ? 0.311 5.656 -0.471 1.00 21.55 376 ALA A O 1
ATOM 2279 N N . ARG B 1 74 ? -0.599 7.633 -1.060 1.00 22.57 377 ARG A N 1
ATOM 2280 C CA . ARG B 1 74 ? -0.440 7.442 -2.492 1.00 16.60 377 ARG A CA 1
ATOM 2281 C C . ARG B 1 74 ? 0.690 8.352 -2.955 1.00 24.47 377 ARG A C 1
ATOM 2282 O O . ARG B 1 74 ? 0.687 9.551 -2.653 1.00 24.46 377 ARG A O 1
ATOM 2303 N N . LEU B 1 75 ? 1.675 7.768 -3.629 1.00 18.04 378 LEU A N 1
ATOM 2304 C CA . LEU B 1 75 ? 2.769 8.499 -4.251 1.00 22.55 378 LEU A CA 1
ATOM 2305 C C . LEU B 1 75 ? 2.516 8.600 -5.748 1.00 23.00 378 LEU A C 1
ATOM 2306 O O . LEU B 1 75 ? 2.093 7.629 -6.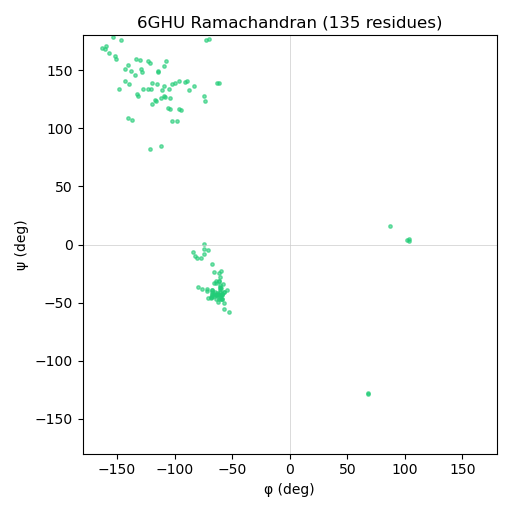380 1.00 22.68 378 LEU A O 1
ATOM 2322 N N . VAL B 1 76 ? 2.780 9.772 -6.309 1.00 20.39 379 VAL A N 1
ATOM 2323 C CA . VAL B 1 76 ? 2.712 9.990 -7.749 1.00 21.69 379 VAL A CA 1
ATOM 2324 C C . VAL B 1 76 ? 4.097 10.422 -8.208 1.00 25.58 379 VAL A C 1
ATOM 2325 O O . VAL B 1 76 ? 4.628 11.431 -7.728 1.00 19.62 379 VAL A O 1
ATOM 2338 N N . ILE B 1 77 ? 4.685 9.656 -9.125 1.00 22.58 380 ILE A N 1
ATOM 2339 C CA . ILE B 1 77 ? 5.987 9.974 -9.700 1.00 23.70 380 ILE A CA 1
ATOM 2340 C C . ILE B 1 77 ? 5.784 10.339 -11.163 1.00 31.24 380 ILE A C 1
ATOM 2341 O O . ILE B 1 77 ? 5.201 9.562 -11.931 1.00 27.86 380 ILE A O 1
ATOM 2357 N N . GLY B 1 78 ? 6.276 11.516 -11.545 1.00 32.72 381 GLY A N 1
ATOM 2358 C CA . GLY B 1 78 ? 6.017 12.090 -12.855 1.00 45.80 381 GLY A CA 1
ATOM 2359 C C . GLY B 1 78 ? 6.139 11.117 -14.010 1.00 62.26 381 GLY A C 1
ATOM 2360 O O . GLY B 1 78 ? 5.314 11.124 -14.926 1.00 75.79 381 GLY A O 1
#

Foldseek 3Di:
DCVVVVVVLVVLVVVLVQKDFPDKDDDVVVPKIKTKIKGQDPVSVVVSQVSSVVVPWDKDWADWDDDPRIIITMMIID/DVPVLVVVLVVLVVVLVQKDFPDKDDDVVVPWIKTKIKGQDPVSVVVSQVSSVVSPWDKDWADWDDDPRIIITMMITD

GO terms:
  GO:0015628 protein secretion by the type II secretion system (P, IDA)
  GO:0015627 type II protein secretion system complex (C, IDA)
  GO:0005886 plasma membrane (C, EXP)